Protein AF-A0A1W2TIB4-F1 (afdb_monomer)

Solvent-accessible surface area (backbone atoms only — not comparable to full-atom values): 7217 Å² total; per-residue (Å²): 139,78,91,81,83,90,83,90,80,83,78,80,79,80,81,79,81,74,79,80,71,79,83,68,85,67,73,83,74,77,71,68,73,71,71,62,66,78,63,68,37,94,60,51,22,36,84,39,67,42,69,63,28,49,34,63,82,29,15,35,29,86,82,43,33,30,22,34,57,19,61,67,34,45,76,70,78,42,59,28,21,52,59,48,47,61,81,70,25,68,34,70,89,57,34,85,69,45,39,50,43,73,42,100,87,71,46,79,39,65,37,79,80,131

Secondary structure (DSSP, 8-state):
--------------------------------THHHHTT--TTSEEEEEEGGGTEEEEEEETTS-EE---HHHHHTTS-TTSS--SEEESSGGGSTT---EE-TTS-EEPPPP-

Mean predicted aligned error: 16.01 Å

Structure (mmCIF, N/CA/C/O backbone):
data_AF-A0A1W2TIB4-F1
#
_entry.id   AF-A0A1W2TIB4-F1
#
loop_
_atom_site.group_PDB
_atom_site.id
_atom_site.type_symbol
_atom_site.label_atom_id
_atom_site.label_alt_id
_atom_site.label_comp_id
_atom_site.label_asym_id
_atom_site.label_entity_id
_atom_site.label_seq_id
_atom_site.pdbx_PDB_ins_code
_atom_site.Cartn_x
_atom_site.Cartn_y
_atom_site.Cartn_z
_atom_site.occupancy
_atom_site.B_iso_or_equiv
_atom_site.auth_seq_id
_atom_site.auth_comp_id
_atom_site.auth_asym_id
_atom_site.auth_atom_id
_atom_site.pdbx_PDB_model_num
ATOM 1 N N . MET A 1 1 ? -67.804 -23.711 -48.750 1.00 38.12 1 MET A N 1
ATOM 2 C CA . MET A 1 1 ? -67.070 -24.972 -48.469 1.00 38.12 1 MET A CA 1
ATOM 3 C C . MET A 1 1 ? -65.676 -24.578 -47.997 1.00 38.12 1 MET A C 1
ATOM 5 O O . MET A 1 1 ? -65.108 -23.728 -48.653 1.00 38.12 1 MET A O 1
ATOM 9 N N . LYS A 1 2 ? -65.056 -25.077 -46.928 1.00 41.66 2 LYS A N 1
ATOM 10 C CA . LYS A 1 2 ? -65.412 -26.001 -45.842 1.00 41.66 2 LYS A CA 1
ATOM 11 C C . LYS A 1 2 ? -64.277 -25.843 -44.802 1.00 41.66 2 LYS A C 1
ATOM 13 O O . LYS A 1 2 ? -63.125 -25.713 -45.200 1.00 41.66 2 LYS A O 1
ATOM 18 N N . LEU A 1 3 ? -64.618 -25.796 -43.514 1.00 49.31 3 LEU A N 1
ATOM 19 C CA . LEU A 1 3 ? -63.696 -25.777 -42.368 1.00 49.31 3 LEU A CA 1
ATOM 20 C C . LEU A 1 3 ? -62.804 -27.032 -42.327 1.00 49.31 3 LEU A C 1
ATOM 22 O O . LEU A 1 3 ? -63.284 -28.123 -42.637 1.00 49.31 3 LEU A O 1
ATOM 26 N N . SER A 1 4 ? -61.566 -26.901 -41.843 1.00 53.97 4 SER A N 1
ATOM 27 C CA . SER A 1 4 ? -60.734 -27.982 -41.267 1.00 53.97 4 SER A CA 1
ATOM 28 C C . SER A 1 4 ? -59.693 -27.318 -40.340 1.00 53.97 4 SER A C 1
ATOM 30 O O . SER A 1 4 ? -58.839 -26.594 -40.834 1.00 53.97 4 SER A O 1
ATOM 32 N N . ASN A 1 5 ? -59.935 -27.199 -39.026 1.00 50.81 5 ASN A N 1
ATOM 33 C CA . ASN A 1 5 ? -59.621 -28.138 -37.922 1.00 50.81 5 ASN A CA 1
ATOM 34 C C . ASN A 1 5 ? -58.115 -28.466 -37.801 1.00 50.81 5 ASN A C 1
ATOM 36 O O . ASN A 1 5 ? -57.561 -29.072 -38.707 1.00 50.81 5 ASN A O 1
ATOM 40 N N . LEU A 1 6 ? -57.429 -27.904 -36.782 1.00 54.19 6 LEU A N 1
ATOM 41 C CA . LEU A 1 6 ? -57.023 -28.528 -35.488 1.00 54.19 6 LEU A CA 1
ATOM 42 C C . LEU A 1 6 ? -55.860 -29.530 -35.686 1.00 54.19 6 LEU A C 1
ATOM 44 O O . LEU A 1 6 ? -55.967 -30.417 -36.517 1.00 54.19 6 LEU A O 1
ATOM 48 N N . ILE A 1 7 ? -54.707 -29.444 -35.008 1.00 58.41 7 ILE A N 1
ATOM 49 C CA . ILE A 1 7 ? -54.416 -29.871 -33.616 1.00 58.41 7 ILE A CA 1
ATOM 50 C C . ILE A 1 7 ? -52.983 -29.355 -33.305 1.00 58.41 7 ILE A C 1
ATOM 52 O O . ILE A 1 7 ? -52.061 -29.605 -34.072 1.00 58.41 7 ILE A O 1
ATOM 56 N N . SER A 1 8 ? -52.793 -28.420 -32.370 1.00 53.53 8 SER A N 1
ATOM 57 C CA . SER A 1 8 ? -52.361 -28.626 -30.972 1.00 53.53 8 SER A CA 1
ATOM 58 C C . SER A 1 8 ? -51.063 -29.429 -30.779 1.00 53.53 8 SER A C 1
ATOM 60 O O . SER A 1 8 ? -51.037 -30.648 -30.907 1.00 53.53 8 SER A O 1
ATOM 62 N N . SER A 1 9 ? -49.990 -28.748 -30.375 1.00 45.34 9 SER A N 1
ATOM 63 C CA . SER A 1 9 ? -48.879 -29.346 -29.623 1.00 45.34 9 SER A CA 1
ATOM 64 C C . SER A 1 9 ? -48.260 -28.265 -28.742 1.00 45.34 9 SER A C 1
ATOM 66 O O . SER A 1 9 ? -47.325 -27.571 -29.127 1.00 45.34 9 SER A O 1
ATOM 68 N N . ILE A 1 10 ? -48.851 -28.084 -27.560 1.00 60.84 10 ILE A N 1
ATOM 69 C CA 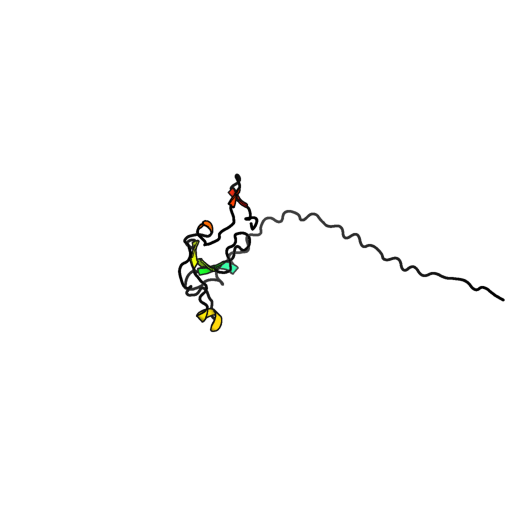. ILE A 1 10 ? -48.238 -27.348 -26.454 1.00 60.84 10 ILE A CA 1
ATOM 70 C C . ILE A 1 10 ? -47.178 -28.285 -25.875 1.00 60.84 10 ILE A C 1
ATOM 72 O O . ILE A 1 10 ? -47.508 -29.278 -25.230 1.00 60.84 10 ILE A O 1
ATOM 76 N N . ALA A 1 11 ? -45.908 -28.005 -26.156 1.00 54.62 11 ALA A N 1
ATOM 77 C CA . ALA A 1 11 ? -44.803 -28.685 -25.500 1.00 54.62 11 ALA A CA 1
ATOM 78 C C . ALA A 1 11 ? -44.773 -28.250 -24.027 1.00 54.62 11 ALA A C 1
ATOM 80 O O . ALA A 1 11 ? -44.574 -27.073 -23.723 1.00 54.62 11 ALA A O 1
ATOM 81 N N . LEU A 1 12 ? -45.013 -29.197 -23.117 1.00 51.50 12 LEU A N 1
ATOM 82 C CA . LEU A 1 12 ? -44.839 -28.997 -21.683 1.00 51.50 12 LEU A CA 1
ATOM 83 C C . LEU A 1 12 ? -43.359 -28.706 -21.396 1.00 51.50 12 LEU A C 1
ATOM 85 O O . LEU A 1 12 ? -42.510 -29.586 -21.524 1.00 51.50 12 LEU A O 1
ATOM 89 N N . LEU A 1 13 ? -43.057 -27.482 -20.968 1.00 55.88 13 LEU A N 1
ATOM 90 C CA . LEU A 1 13 ? -41.803 -27.166 -20.292 1.00 55.88 13 LEU A CA 1
ATOM 91 C C . LEU A 1 13 ? -41.881 -27.760 -18.882 1.00 55.88 13 LEU A C 1
ATOM 93 O O . LEU A 1 13 ? -42.593 -27.252 -18.017 1.00 55.88 13 LEU A O 1
ATOM 97 N N . ALA A 1 14 ? -41.182 -28.872 -18.669 1.00 54.09 14 ALA A N 1
ATOM 98 C CA . ALA A 1 14 ? -40.981 -29.440 -17.346 1.00 54.09 14 ALA A CA 1
ATOM 99 C C . ALA A 1 14 ? -40.173 -28.446 -16.495 1.00 54.09 14 ALA A C 1
ATOM 101 O O . ALA A 1 14 ? -38.984 -28.235 -16.726 1.00 54.09 14 ALA A O 1
ATOM 102 N N . ALA A 1 15 ? -40.827 -27.819 -15.518 1.00 53.38 15 ALA A N 1
ATOM 103 C CA . ALA A 1 15 ? -40.164 -27.031 -14.491 1.00 53.38 15 ALA A CA 1
ATOM 104 C C . ALA A 1 15 ? -39.398 -27.981 -13.557 1.00 53.38 15 ALA A C 1
ATOM 106 O O . ALA A 1 15 ? -39.986 -28.638 -12.697 1.00 53.38 15 ALA A O 1
ATOM 107 N N . SER A 1 16 ? -38.082 -28.079 -13.734 1.00 59.28 16 SER A N 1
ATOM 108 C CA . SER A 1 16 ? -37.201 -28.725 -12.765 1.00 59.28 16 SER A CA 1
ATOM 109 C C . SER A 1 16 ? -37.080 -27.825 -11.535 1.00 59.28 16 SER A C 1
ATOM 111 O O . SER A 1 16 ? -36.290 -26.881 -11.516 1.00 59.28 16 SER A O 1
ATOM 113 N N . VAL A 1 17 ? -37.875 -28.107 -10.503 1.00 58.78 17 VAL A N 1
ATOM 114 C CA . VAL A 1 17 ? -37.645 -27.605 -9.144 1.00 58.78 17 VAL A CA 1
ATOM 115 C C . VAL A 1 17 ? -36.348 -28.221 -8.619 1.00 58.78 17 VAL A C 1
ATOM 117 O O . VAL A 1 17 ? -36.328 -29.325 -8.077 1.00 58.78 17 VAL A O 1
ATOM 120 N N . GLY A 1 18 ? -35.236 -27.519 -8.838 1.00 51.12 18 GLY A N 1
ATOM 121 C CA . GLY A 1 18 ? -33.986 -27.791 -8.144 1.00 51.12 18 GLY A CA 1
ATOM 122 C C . GLY A 1 18 ? -34.197 -27.526 -6.659 1.00 51.12 18 GLY A C 1
ATOM 123 O O . GLY A 1 18 ? -34.433 -26.389 -6.256 1.00 51.12 18 GLY A O 1
ATOM 124 N N . GLN A 1 19 ? -34.162 -28.583 -5.851 1.00 49.94 19 GLN A N 1
ATOM 125 C CA . GLN A 1 19 ? -34.120 -28.472 -4.400 1.00 49.94 19 GLN A CA 1
ATOM 126 C C . GLN A 1 19 ? -32.811 -27.768 -4.033 1.00 49.94 19 GLN A C 1
ATOM 128 O O . GLN A 1 19 ? -31.731 -28.335 -4.189 1.00 49.94 19 GLN A O 1
ATOM 133 N N . ALA A 1 20 ? -32.897 -26.512 -3.599 1.00 54.62 20 ALA A N 1
ATOM 134 C CA . ALA A 1 20 ? -31.780 -25.846 -2.953 1.00 54.62 20 ALA A CA 1
ATOM 135 C C . ALA A 1 20 ? -31.571 -26.527 -1.596 1.00 54.62 20 ALA A C 1
ATOM 137 O O . ALA A 1 20 ? -32.339 -26.314 -0.657 1.00 54.62 20 ALA A O 1
ATOM 138 N N . SER A 1 21 ? -30.566 -27.396 -1.511 1.00 60.47 21 SER A N 1
ATOM 139 C CA . SER A 1 21 ? -30.085 -27.897 -0.228 1.00 60.47 21 SER A CA 1
ATOM 140 C C . SER A 1 21 ? -29.643 -26.705 0.626 1.00 60.47 21 SER A C 1
ATOM 142 O O . SER A 1 21 ? -28.983 -25.805 0.095 1.00 60.47 21 SER A O 1
ATOM 144 N N . PRO A 1 22 ? -29.967 -26.662 1.931 1.00 56.19 22 PRO A N 1
ATOM 145 C CA . PRO A 1 22 ? -29.369 -25.672 2.810 1.00 56.19 22 PRO A CA 1
ATOM 146 C C . PRO A 1 22 ? -27.850 -25.848 2.751 1.00 56.19 22 PRO A C 1
ATOM 148 O O . PRO A 1 22 ? -27.348 -26.969 2.867 1.00 56.19 22 PRO A O 1
ATOM 151 N N . VAL A 1 23 ? -27.127 -24.744 2.541 1.00 50.03 23 VAL A N 1
ATOM 152 C CA . VAL A 1 23 ? -25.681 -24.683 2.760 1.00 50.03 23 VAL A CA 1
ATOM 153 C C . VAL A 1 23 ? -25.473 -25.059 4.221 1.00 50.03 23 VAL A C 1
ATOM 155 O O . VAL A 1 23 ? -25.705 -24.259 5.123 1.00 50.03 23 VAL A O 1
ATOM 158 N N . ALA A 1 24 ? -25.130 -26.323 4.457 1.00 47.50 24 ALA A N 1
ATOM 159 C CA . ALA A 1 24 ? -24.597 -26.749 5.731 1.00 47.50 24 ALA A CA 1
ATOM 160 C C . ALA A 1 24 ? -23.380 -25.864 5.991 1.00 47.50 24 ALA A C 1
ATOM 162 O O . ALA A 1 24 ? -22.529 -25.734 5.109 1.00 47.50 24 ALA A O 1
ATOM 163 N N . ASN A 1 25 ? -23.337 -25.232 7.163 1.00 54.25 25 ASN A N 1
ATOM 164 C CA . ASN A 1 25 ? -22.170 -24.525 7.665 1.00 54.25 25 ASN A CA 1
ATOM 165 C C . ASN A 1 25 ? -20.962 -25.461 7.554 1.00 54.25 25 ASN A C 1
ATOM 167 O O . ASN A 1 25 ? -20.738 -26.301 8.426 1.00 54.25 25 ASN A O 1
ATOM 171 N N . ALA A 1 26 ? -20.212 -25.343 6.460 1.00 49.00 26 ALA A N 1
ATOM 172 C CA . ALA A 1 26 ? -18.903 -25.938 6.370 1.00 49.00 26 ALA A CA 1
ATOM 173 C C . ALA A 1 26 ? -18.069 -25.223 7.439 1.00 49.00 26 ALA A C 1
ATOM 175 O O . ALA A 1 26 ? -18.064 -23.985 7.458 1.00 49.00 26 ALA A O 1
ATOM 176 N N . PRO A 1 27 ? -17.420 -25.944 8.370 1.00 46.84 27 PRO A N 1
ATOM 177 C CA . PRO A 1 27 ? -16.392 -25.314 9.179 1.00 46.84 27 PRO A CA 1
ATOM 178 C C . PRO A 1 27 ? -15.428 -24.648 8.200 1.00 46.84 27 PRO A C 1
ATOM 180 O O . PRO A 1 27 ? -15.076 -25.273 7.201 1.00 46.84 27 PRO A O 1
ATOM 183 N N . SER A 1 28 ? -15.079 -23.378 8.437 1.00 51.91 28 SER A N 1
ATOM 184 C CA . SER A 1 28 ? -14.021 -22.695 7.696 1.00 51.91 28 SER A CA 1
ATOM 185 C C . SER A 1 28 ? -12.826 -23.633 7.635 1.00 51.91 28 SER A C 1
ATOM 187 O O . SER A 1 28 ? -12.112 -23.793 8.626 1.00 51.91 28 SER A O 1
ATOM 189 N N . GLU A 1 29 ? -12.651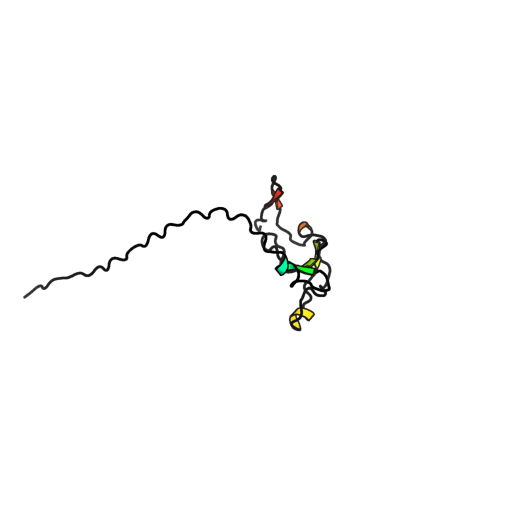 -24.308 6.501 1.00 46.50 29 GLU A N 1
ATOM 190 C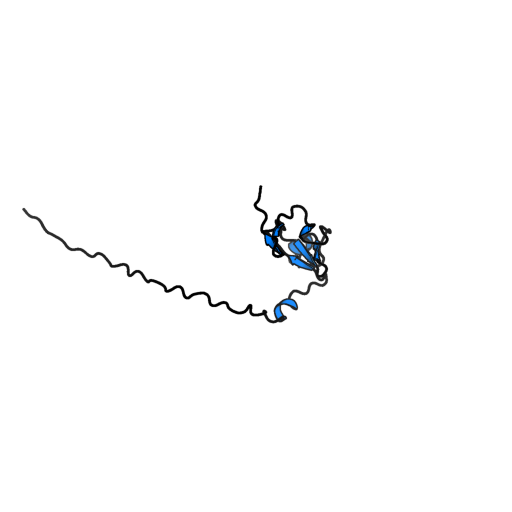 CA . GLU A 1 29 ? -11.466 -25.096 6.260 1.00 46.50 29 GLU A CA 1
ATOM 191 C C . GLU A 1 29 ? -10.343 -24.074 6.230 1.00 46.50 29 GLU A C 1
ATOM 193 O O . GLU A 1 29 ? -10.265 -23.220 5.345 1.00 46.50 29 GLU A O 1
ATOM 198 N N . VAL A 1 30 ? -9.536 -24.094 7.288 1.00 54.53 30 VAL A N 1
ATOM 199 C CA . VAL A 1 30 ? -8.256 -23.410 7.334 1.00 54.53 30 VAL A CA 1
ATOM 200 C C . VAL A 1 30 ? -7.474 -23.980 6.159 1.00 54.53 30 VAL A C 1
ATOM 202 O O . VAL A 1 30 ? -6.928 -25.080 6.253 1.00 54.53 30 VAL A O 1
ATOM 205 N N . LEU A 1 31 ? -7.499 -23.263 5.031 1.00 53.56 31 LEU A N 1
ATOM 206 C CA . LEU A 1 31 ? -6.663 -23.540 3.872 1.00 53.56 31 LEU A CA 1
ATOM 207 C C . LEU A 1 31 ? -5.254 -23.825 4.405 1.00 53.56 31 LEU A C 1
ATOM 209 O O . LEU A 1 31 ? -4.726 -23.016 5.178 1.00 53.56 31 LEU A O 1
ATOM 213 N N . PRO A 1 32 ? -4.665 -24.991 4.085 1.00 44.97 32 PRO A N 1
ATOM 214 C CA . PRO A 1 32 ? -3.371 -25.356 4.625 1.00 44.97 32 PRO A CA 1
ATOM 215 C C . PRO A 1 32 ? -2.382 -24.251 4.259 1.00 44.97 32 PRO A C 1
ATOM 217 O O . PRO A 1 32 ? -2.350 -23.804 3.113 1.00 44.97 32 PRO A O 1
ATOM 220 N N . ALA A 1 33 ? -1.574 -23.825 5.232 1.00 55.00 33 ALA A N 1
ATOM 221 C CA . ALA A 1 33 ? -0.640 -22.692 5.182 1.00 55.00 33 ALA A CA 1
ATOM 222 C C . ALA A 1 33 ? 0.392 -22.708 4.026 1.00 55.00 33 ALA A C 1
ATOM 224 O O . ALA A 1 33 ? 1.266 -21.851 3.959 1.00 55.00 33 ALA A O 1
ATOM 225 N N . ARG A 1 34 ? 0.298 -23.662 3.098 1.00 47.12 34 ARG A N 1
ATOM 226 C CA . ARG A 1 34 ? 1.174 -23.829 1.940 1.00 47.12 34 ARG A CA 1
ATOM 227 C C . ARG A 1 34 ? 0.964 -22.759 0.862 1.00 47.12 34 ARG A C 1
ATOM 229 O O . ARG A 1 34 ? 1.896 -22.496 0.122 1.00 47.12 34 ARG A O 1
ATOM 236 N N . GLU A 1 35 ? -0.193 -22.091 0.813 1.00 48.59 35 GLU A N 1
ATOM 237 C CA . GLU A 1 35 ? -0.427 -20.966 -0.120 1.00 48.59 35 GLU A CA 1
ATOM 238 C C . GLU A 1 35 ? 0.189 -19.631 0.368 1.00 48.59 35 GLU A C 1
ATOM 240 O O . GLU A 1 35 ? 0.288 -18.666 -0.388 1.00 48.59 35 GLU A O 1
ATOM 245 N N . LEU A 1 36 ? 0.612 -19.548 1.637 1.00 51.56 36 LEU A N 1
ATOM 246 C CA . LEU A 1 36 ? 1.241 -18.348 2.214 1.00 51.56 36 LEU A CA 1
ATOM 247 C C . LEU A 1 36 ? 2.751 -18.277 1.945 1.00 51.56 36 LEU A C 1
ATOM 249 O O . LEU A 1 36 ? 3.325 -17.189 1.951 1.00 51.56 36 LEU A O 1
ATOM 253 N N . GLU A 1 37 ? 3.396 -19.416 1.700 1.00 48.34 37 GLU A N 1
ATOM 254 C CA . GLU A 1 37 ? 4.842 -19.492 1.456 1.00 48.34 37 GLU A CA 1
ATOM 255 C C . GLU A 1 37 ? 5.2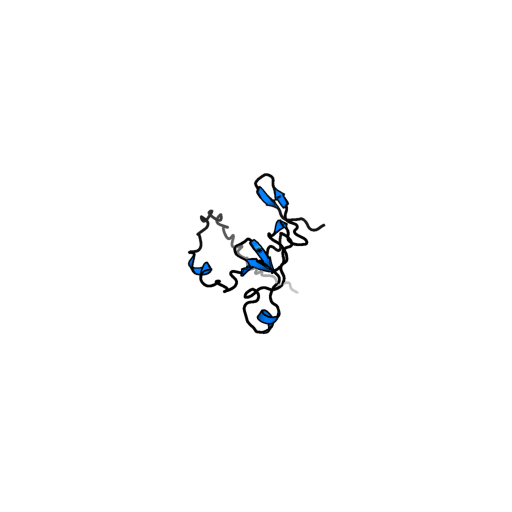03 -19.127 0.004 1.00 48.34 37 GLU A C 1
ATOM 257 O O . GLU A 1 37 ? 6.286 -18.622 -0.263 1.00 48.34 37 GLU A O 1
ATOM 262 N N . GLU A 1 38 ? 4.272 -19.282 -0.940 1.00 50.59 38 GLU A N 1
ATOM 263 C CA . GLU A 1 38 ? 4.488 -18.936 -2.355 1.00 50.59 38 GLU A CA 1
ATOM 264 C C . GLU A 1 38 ? 4.301 -17.435 -2.652 1.00 50.59 38 GLU A C 1
ATOM 266 O O . GLU A 1 38 ? 4.752 -16.934 -3.678 1.00 50.59 38 GLU A O 1
ATOM 271 N N . ARG A 1 39 ? 3.678 -16.687 -1.729 1.00 55.19 39 ARG A N 1
ATOM 272 C CA . ARG A 1 39 ? 3.478 -15.226 -1.815 1.00 55.19 39 ARG A CA 1
ATOM 273 C C . ARG A 1 39 ? 4.577 -14.420 -1.108 1.00 55.19 39 ARG A C 1
ATOM 275 O O . ARG A 1 39 ? 4.386 -13.254 -0.771 1.00 55.19 39 ARG A O 1
ATOM 282 N N . GLN A 1 40 ? 5.714 -15.040 -0.805 1.00 62.81 40 GLN A N 1
ATOM 283 C CA . GLN A 1 40 ? 6.803 -14.375 -0.091 1.00 62.81 40 GLN A CA 1
ATOM 284 C C . GLN A 1 40 ? 7.513 -13.391 -1.036 1.00 62.81 40 GLN A C 1
ATOM 286 O O . GLN A 1 40 ? 8.314 -13.785 -1.879 1.00 62.81 40 GLN A O 1
ATOM 291 N N . THR A 1 41 ? 7.220 -12.100 -0.899 1.00 82.50 41 THR A N 1
ATOM 292 C CA . THR A 1 41 ? 8.037 -11.018 -1.463 1.00 82.50 41 THR A CA 1
ATOM 293 C C . THR A 1 41 ? 9.231 -10.745 -0.554 1.00 82.50 41 THR A C 1
ATOM 295 O O . THR A 1 41 ? 9.117 -10.863 0.670 1.00 82.50 41 THR A O 1
ATOM 298 N N . ALA A 1 42 ? 10.373 -10.338 -1.113 1.00 85.56 42 ALA A N 1
ATOM 299 C CA . ALA A 1 42 ? 11.541 -9.974 -0.306 1.00 85.56 42 ALA A CA 1
ATOM 300 C C . ALA A 1 42 ? 11.248 -8.764 0.604 1.00 85.56 42 ALA A C 1
ATOM 302 O O . ALA A 1 42 ? 11.803 -8.651 1.697 1.00 85.56 42 ALA A O 1
ATOM 303 N N . SER A 1 43 ? 10.337 -7.884 0.180 1.00 86.88 43 SER A N 1
ATOM 304 C CA . SER A 1 43 ? 9.831 -6.757 0.969 1.00 86.88 43 SER A CA 1
ATOM 305 C C . SER A 1 43 ? 8.941 -7.149 2.158 1.00 86.88 43 SER A C 1
ATOM 307 O O . SER A 1 43 ? 8.720 -6.322 3.044 1.00 86.88 43 SER A O 1
ATOM 309 N N . GLY A 1 44 ? 8.391 -8.369 2.184 1.00 91.88 44 GLY A N 1
ATOM 310 C CA . GLY A 1 44 ? 7.367 -8.773 3.153 1.00 91.88 44 GLY A CA 1
ATOM 311 C C . GLY A 1 44 ? 6.019 -8.059 2.964 1.00 91.88 44 GLY A C 1
ATOM 312 O O . GLY A 1 44 ? 5.190 -8.054 3.881 1.00 91.88 44 GLY A O 1
ATOM 313 N N . CYS A 1 45 ? 5.802 -7.441 1.798 1.00 94.56 45 CYS A N 1
ATOM 314 C CA . CYS A 1 45 ? 4.596 -6.701 1.440 1.00 94.56 45 CYS A CA 1
ATOM 315 C C . CYS A 1 45 ? 3.859 -7.368 0.280 1.00 94.56 45 CYS A C 1
ATOM 317 O O . CYS A 1 45 ? 4.455 -7.732 -0.734 1.00 94.56 45 CYS A O 1
ATOM 319 N N . ASN A 1 46 ? 2.543 -7.485 0.415 1.00 95.75 46 ASN A N 1
ATOM 320 C CA . ASN A 1 46 ? 1.669 -8.155 -0.540 1.00 95.75 46 ASN A CA 1
ATOM 321 C C . ASN A 1 46 ? 0.583 -7.213 -1.049 1.00 95.75 46 ASN A C 1
ATOM 323 O O . ASN A 1 46 ? 0.297 -6.185 -0.432 1.00 95.75 46 ASN A O 1
ATOM 327 N N . TYR A 1 47 ? -0.040 -7.580 -2.166 1.00 96.69 47 TYR A N 1
ATOM 328 C CA . TYR A 1 47 ? -1.237 -6.890 -2.627 1.00 96.69 47 TYR A CA 1
ATOM 329 C C . TYR A 1 47 ? -2.361 -7.037 -1.601 1.00 96.69 47 TYR A C 1
ATOM 331 O O . TYR A 1 47 ? -2.662 -8.138 -1.140 1.00 96.69 47 TYR A O 1
ATOM 339 N N . PHE A 1 48 ? -3.004 -5.922 -1.284 1.00 95.81 48 PHE A N 1
ATOM 340 C CA . PHE A 1 48 ? -4.180 -5.860 -0.430 1.00 95.81 48 PHE A CA 1
ATOM 341 C C . PHE A 1 48 ? -5.210 -4.922 -1.053 1.00 95.81 48 PHE A C 1
ATOM 343 O O . PHE A 1 48 ? -4.850 -3.909 -1.649 1.00 95.81 48 PHE A O 1
ATOM 350 N N . ALA A 1 49 ? -6.489 -5.246 -0.896 1.00 94.75 49 ALA A N 1
ATOM 351 C CA . ALA A 1 49 ? -7.587 -4.355 -1.233 1.00 94.75 49 ALA A CA 1
ATOM 352 C C . ALA A 1 49 ? -8.742 -4.586 -0.258 1.00 94.75 49 ALA A C 1
ATOM 354 O O . ALA A 1 49 ? -9.095 -5.728 0.041 1.00 94.75 49 ALA A O 1
ATOM 355 N N . ALA A 1 50 ? -9.368 -3.501 0.187 1.00 92.50 50 ALA A N 1
ATOM 356 C CA . ALA A 1 50 ? -10.631 -3.542 0.910 1.00 92.50 50 ALA A CA 1
ATOM 357 C C . ALA A 1 50 ? -11.590 -2.556 0.235 1.00 92.50 50 ALA A C 1
ATOM 359 O O . ALA A 1 50 ? -11.828 -1.468 0.764 1.00 92.50 50 ALA A O 1
ATOM 360 N N . PRO A 1 51 ? -12.135 -2.906 -0.949 1.00 89.06 51 PRO A N 1
ATOM 361 C CA . PRO A 1 51 ? -12.949 -1.984 -1.739 1.00 89.06 51 PRO A CA 1
ATOM 362 C C . PRO A 1 51 ? -14.196 -1.522 -0.981 1.00 89.06 51 PRO A C 1
ATOM 364 O O . PRO A 1 51 ? -14.586 -0.368 -1.097 1.00 89.06 51 PRO A O 1
ATOM 367 N N . ARG A 1 52 ? -14.760 -2.376 -0.116 1.00 87.56 52 ARG A N 1
ATOM 368 C CA . ARG A 1 52 ? -15.896 -2.015 0.749 1.00 87.56 52 ARG A CA 1
ATOM 369 C C . ARG A 1 52 ? -15.543 -1.060 1.896 1.00 87.56 52 ARG A C 1
ATOM 371 O O . ARG A 1 52 ? -16.423 -0.510 2.544 1.00 87.56 52 ARG A O 1
ATOM 378 N N . CYS A 1 53 ? -14.250 -0.870 2.135 1.00 91.94 53 CYS A N 1
ATOM 379 C CA . CYS A 1 53 ? -13.706 0.110 3.064 1.00 91.94 53 CYS A CA 1
ATOM 380 C C . CYS A 1 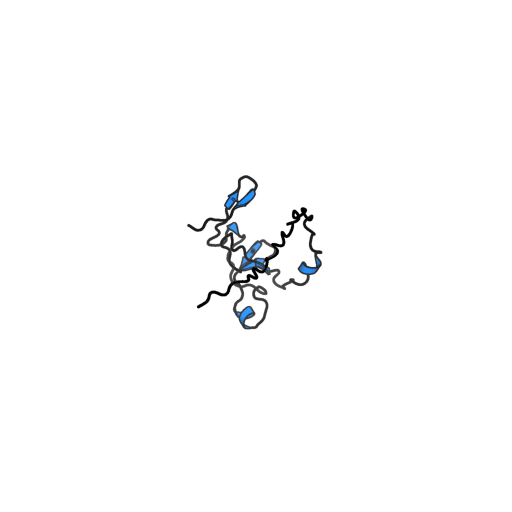53 ? -13.016 1.268 2.342 1.00 91.94 53 CYS A C 1
ATOM 382 O O . CYS A 1 53 ? -12.262 2.009 2.975 1.00 91.94 53 CYS A O 1
ATOM 384 N N . CYS A 1 54 ? -13.260 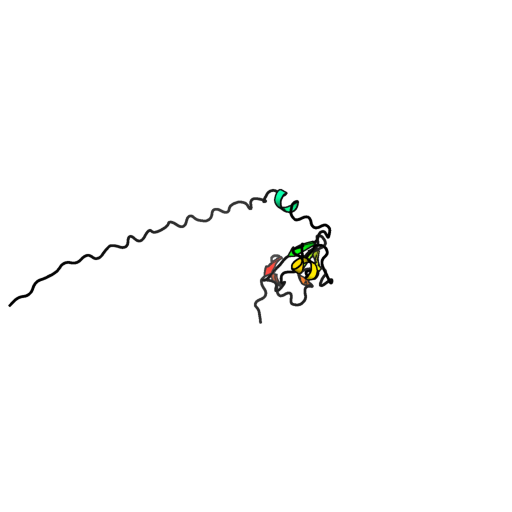1.423 1.036 1.00 94.19 54 CYS A N 1
ATOM 385 C CA . CYS A 1 54 ? -12.669 2.468 0.207 1.00 94.19 54 CYS A CA 1
ATOM 386 C C . CYS A 1 54 ? -11.128 2.431 0.195 1.00 94.19 54 CYS A C 1
ATOM 388 O O . CYS A 1 54 ? -10.470 3.440 -0.049 1.00 94.19 54 CYS A O 1
ATOM 390 N N . VAL A 1 55 ? -10.543 1.250 0.433 1.00 94.94 55 VAL A N 1
ATOM 391 C CA . VAL A 1 55 ? -9.108 1.002 0.262 1.00 94.94 55 VAL A CA 1
ATOM 392 C C . VAL A 1 55 ? -8.914 0.308 -1.091 1.00 94.94 55 VAL A C 1
ATOM 394 O O . VAL A 1 55 ? -9.347 -0.842 -1.245 1.00 94.94 55 VAL A O 1
ATOM 397 N N . PRO A 1 56 ? -8.297 0.976 -2.084 1.00 96.25 56 PRO A N 1
ATOM 398 C CA . PRO A 1 56 ? -8.022 0.395 -3.393 1.00 96.25 56 PRO A CA 1
ATOM 399 C C . PRO A 1 56 ? -6.928 -0.680 -3.291 1.00 96.25 56 PRO A C 1
ATOM 401 O O . PRO A 1 56 ? -6.474 -1.031 -2.204 1.00 96.25 56 PRO A O 1
ATOM 404 N N . THR A 1 57 ? -6.483 -1.205 -4.435 1.00 97.38 57 THR A N 1
ATOM 405 C CA . THR A 1 57 ? -5.323 -2.108 -4.447 1.00 97.38 57 THR A CA 1
ATOM 406 C C . THR A 1 57 ? -4.062 -1.345 -4.042 1.00 97.38 57 THR A C 1
ATOM 408 O O . THR A 1 57 ? -3.683 -0.369 -4.687 1.00 97.38 57 THR A O 1
ATOM 411 N N . VAL A 1 58 ? -3.419 -1.803 -2.974 1.00 97.62 58 VAL A N 1
ATOM 412 C CA . VAL A 1 58 ? -2.227 -1.216 -2.351 1.00 97.62 58 VAL A CA 1
ATOM 413 C C . VAL A 1 58 ? -1.254 -2.321 -1.945 1.00 97.62 58 VAL A C 1
ATOM 415 O O . VAL A 1 58 ? -1.593 -3.505 -1.995 1.00 97.62 58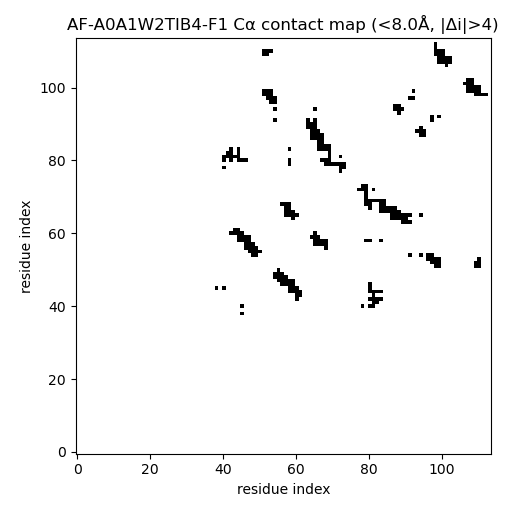 VAL A O 1
ATOM 418 N N . CYS A 1 59 ? -0.055 -1.944 -1.510 1.00 97.88 59 CYS A N 1
ATOM 419 C CA . CYS A 1 59 ? 0.863 -2.867 -0.855 1.00 97.88 59 CYS A CA 1
ATOM 420 C C . CYS A 1 59 ? 0.680 -2.794 0.657 1.00 97.88 59 CYS A C 1
ATOM 422 O O . CYS A 1 59 ? 0.905 -1.735 1.241 1.00 97.88 59 CYS A O 1
ATOM 424 N N . GLN A 1 60 ? 0.311 -3.903 1.294 1.00 97.38 60 GLN A N 1
ATOM 425 C CA . GLN A 1 60 ? 0.259 -4.015 2.750 1.00 97.38 60 GLN A CA 1
ATOM 426 C C . GLN A 1 60 ? 1.330 -4.985 3.243 1.00 97.38 60 GLN A C 1
ATOM 428 O O . GLN A 1 60 ? 1.448 -6.110 2.753 1.00 97.38 60 GLN A O 1
ATOM 433 N N . CYS A 1 61 ? 2.126 -4.533 4.206 1.00 95.62 61 CYS A N 1
ATOM 434 C CA . CYS A 1 61 ? 3.196 -5.322 4.805 1.00 95.62 61 CYS A CA 1
ATOM 435 C C . CYS A 1 61 ? 2.725 -6.005 6.095 1.00 95.62 61 CYS A C 1
ATOM 437 O O . CYS A 1 61 ? 1.693 -5.649 6.666 1.00 95.62 61 CYS A O 1
ATOM 439 N N . SER A 1 62 ? 3.498 -6.975 6.585 1.00 92.12 62 SER A N 1
ATOM 440 C CA . SER A 1 62 ? 3.179 -7.750 7.799 1.00 92.12 62 SER A CA 1
ATOM 441 C C . SER A 1 62 ? 2.984 -6.906 9.069 1.00 92.12 62 SER A C 1
ATOM 443 O O . SER A 1 62 ? 2.290 -7.325 9.990 1.00 92.12 62 SER A O 1
ATOM 445 N N . ASN A 1 63 ? 3.552 -5.699 9.116 1.00 92.44 63 ASN A N 1
ATOM 446 C CA . ASN A 1 63 ? 3.360 -4.729 10.198 1.00 92.44 63 ASN A CA 1
ATOM 447 C C . ASN A 1 63 ? 2.073 -3.883 10.061 1.00 92.44 63 ASN A C 1
ATOM 449 O O . ASN A 1 63 ? 1.864 -2.966 10.855 1.00 92.44 63 ASN A O 1
ATOM 453 N N . GLY A 1 64 ? 1.240 -4.148 9.050 1.00 94.19 64 GLY A N 1
ATOM 454 C CA . GLY A 1 64 ? -0.002 -3.428 8.758 1.00 94.19 64 GLY A CA 1
ATOM 455 C C . GLY A 1 64 ? 0.172 -2.126 7.972 1.00 94.19 64 GLY A C 1
ATOM 456 O O . GLY A 1 64 ? -0.828 -1.511 7.593 1.00 94.19 64 GLY A O 1
ATOM 457 N N . TRP A 1 65 ? 1.410 -1.701 7.695 1.00 97.69 65 TRP A N 1
ATOM 458 C CA . TRP A 1 65 ? 1.668 -0.465 6.960 1.00 97.69 65 TRP A CA 1
ATOM 459 C C . TRP A 1 65 ? 1.303 -0.614 5.489 1.00 97.69 65 TRP A C 1
ATOM 461 O O . TRP A 1 65 ? 1.464 -1.677 4.888 1.00 97.69 65 TRP A O 1
ATOM 471 N N . ILE A 1 66 ? 0.821 0.486 4.925 1.00 98.38 66 ILE A N 1
ATOM 472 C CA . ILE A 1 66 ? 0.279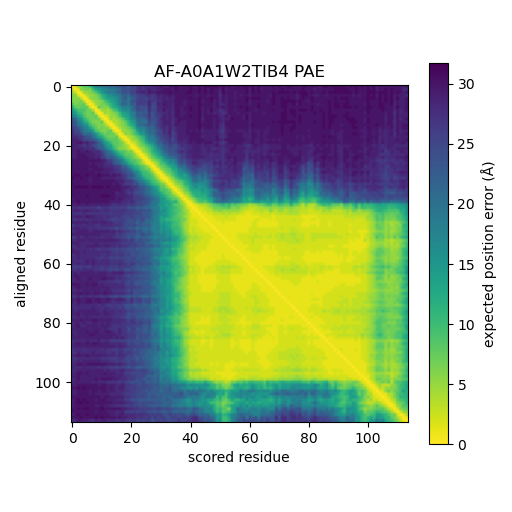 0.575 3.580 1.00 98.38 66 ILE A CA 1
ATOM 473 C C . ILE A 1 66 ? 1.183 1.470 2.746 1.00 98.38 66 ILE A C 1
ATOM 475 O O . ILE A 1 66 ? 1.523 2.583 3.155 1.00 98.38 66 ILE A O 1
ATOM 479 N N . TYR A 1 67 ? 1.525 0.989 1.561 1.00 98.44 67 TYR A N 1
ATOM 480 C CA . TYR A 1 67 ? 2.385 1.647 0.595 1.00 98.44 67 TYR A CA 1
ATOM 481 C C . TYR A 1 67 ? 1.755 1.631 -0.797 1.00 98.44 67 TYR A C 1
ATOM 483 O O . TYR A 1 67 ? 0.873 0.824 -1.108 1.00 98.44 67 TYR A O 1
ATOM 491 N N . GLN A 1 68 ? 2.237 2.523 -1.653 1.00 98.38 68 GLN A N 1
ATOM 492 C CA . GLN A 1 68 ? 1.887 2.554 -3.066 1.00 98.38 68 GLN A CA 1
ATOM 493 C C . GLN A 1 68 ? 2.419 1.314 -3.789 1.00 98.38 68 GLN A C 1
ATOM 495 O O . GLN A 1 68 ? 3.491 0.796 -3.464 1.00 98.38 68 GLN A O 1
ATOM 500 N N . LEU A 1 69 ? 1.681 0.891 -4.815 1.00 97.88 69 LEU A N 1
ATOM 501 C CA . LEU A 1 69 ? 2.189 -0.050 -5.804 1.00 97.88 69 LEU A CA 1
ATOM 502 C C . LEU A 1 69 ? 3.392 0.566 -6.522 1.00 97.88 69 LEU A C 1
ATOM 504 O O . LEU A 1 69 ? 3.346 1.724 -6.932 1.00 97.88 69 LEU A O 1
ATOM 508 N N . ASN A 1 70 ? 4.436 -0.227 -6.711 1.00 97.69 70 ASN A N 1
ATOM 509 C CA . ASN A 1 70 ? 5.552 0.083 -7.583 1.00 97.69 70 ASN A CA 1
ATOM 510 C C . ASN A 1 70 ? 5.138 -0.144 -9.040 1.00 97.69 70 ASN A C 1
ATOM 512 O O . ASN A 1 70 ? 5.147 -1.273 -9.542 1.00 97.69 70 ASN A O 1
ATOM 516 N N . GLN A 1 71 ? 4.731 0.940 -9.705 1.00 97.69 71 GLN A N 1
ATOM 517 C CA . GLN A 1 71 ? 4.253 0.882 -11.085 1.00 97.69 71 GLN A CA 1
ATOM 518 C C . GLN A 1 71 ? 5.375 0.513 -12.058 1.00 97.69 71 GLN A C 1
ATOM 520 O O . GLN A 1 71 ? 5.105 -0.164 -13.046 1.00 97.69 71 GLN A O 1
ATOM 525 N N . ASP A 1 72 ? 6.627 0.876 -11.771 1.00 97.81 72 ASP A N 1
ATOM 526 C CA . ASP A 1 72 ? 7.759 0.478 -12.611 1.00 97.81 72 ASP A CA 1
ATOM 527 C C . ASP A 1 72 ? 7.946 -1.037 -12.586 1.00 97.81 72 ASP A C 1
ATOM 529 O O . ASP A 1 72 ? 8.103 -1.652 -13.639 1.00 97.81 72 ASP A O 1
ATOM 533 N N . ASN A 1 73 ? 7.847 -1.671 -11.417 1.00 96.00 73 ASN A N 1
ATOM 534 C CA . ASN A 1 73 ? 7.874 -3.129 -11.331 1.00 96.0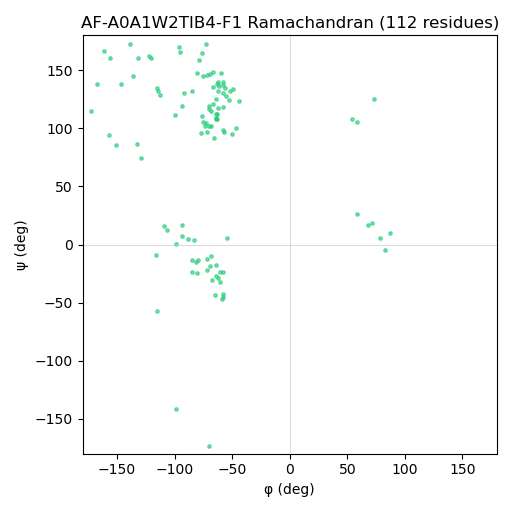0 73 ASN A CA 1
ATOM 535 C C . ASN A 1 73 ? 6.739 -3.760 -12.140 1.00 96.00 73 ASN A C 1
ATOM 537 O O . ASN A 1 73 ? 6.996 -4.657 -12.939 1.00 96.00 73 ASN A O 1
ATOM 541 N N . LEU A 1 74 ? 5.510 -3.257 -11.992 1.00 95.50 74 LEU A N 1
ATOM 542 C CA . LEU A 1 74 ? 4.360 -3.746 -12.759 1.00 95.50 74 LEU A CA 1
ATOM 543 C C . LEU A 1 74 ? 4.586 -3.624 -14.272 1.00 95.50 74 LEU A C 1
ATOM 545 O O . LEU A 1 74 ? 4.339 -4.574 -15.013 1.00 95.50 74 LEU A O 1
ATOM 549 N N . ASN A 1 75 ? 5.105 -2.482 -14.726 1.00 97.62 75 ASN A N 1
ATOM 550 C CA . ASN A 1 75 ? 5.397 -2.228 -16.137 1.00 97.62 75 ASN A CA 1
ATOM 551 C C . ASN A 1 75 ? 6.483 -3.168 -16.690 1.00 97.62 75 ASN A C 1
ATOM 553 O O . ASN A 1 75 ? 6.491 -3.457 -17.884 1.00 97.62 75 ASN A O 1
ATOM 557 N N . ASN A 1 76 ? 7.374 -3.662 -15.828 1.00 96.88 76 ASN A N 1
ATOM 558 C CA . ASN A 1 76 ? 8.426 -4.619 -16.169 1.00 96.88 76 ASN A CA 1
ATOM 559 C C . ASN A 1 76 ? 8.019 -6.090 -15.938 1.00 96.88 76 ASN A C 1
ATOM 561 O O . ASN A 1 76 ? 8.861 -6.979 -16.051 1.00 96.88 76 ASN A O 1
ATOM 565 N N . GLY A 1 77 ? 6.751 -6.368 -15.609 1.00 94.00 77 GLY A N 1
ATOM 566 C CA . GLY A 1 77 ? 6.267 -7.727 -15.331 1.00 94.00 77 GLY A CA 1
ATOM 567 C C . GLY A 1 77 ? 6.770 -8.316 -14.007 1.00 94.00 77 GLY A C 1
ATOM 568 O O . GLY A 1 77 ? 6.736 -9.531 -13.822 1.00 94.00 77 GLY A O 1
ATOM 569 N N . LEU A 1 78 ? 7.249 -7.468 -13.095 1.00 93.94 78 LEU A N 1
ATOM 570 C CA . LEU A 1 78 ? 7.695 -7.827 -11.751 1.00 93.94 78 LEU A CA 1
ATOM 571 C C . LEU A 1 78 ? 6.579 -7.602 -10.721 1.00 93.94 78 LEU A C 1
ATOM 573 O O . LEU A 1 78 ? 5.557 -6.966 -10.986 1.00 93.94 78 LEU A O 1
ATOM 577 N N . HIS A 1 79 ? 6.798 -8.092 -9.502 1.00 94.00 79 HIS A N 1
ATOM 578 C CA . HIS A 1 79 ? 5.859 -7.907 -8.403 1.00 94.00 79 HIS A CA 1
ATOM 579 C C . HIS A 1 79 ? 5.831 -6.437 -7.939 1.00 94.00 79 HIS A C 1
ATOM 581 O O . HIS A 1 79 ? 6.825 -5.880 -7.471 1.00 94.00 79 HIS A O 1
ATOM 587 N N . GLY A 1 80 ? 4.666 -5.797 -8.031 1.00 96.06 80 GLY A N 1
ATOM 588 C CA . GLY A 1 80 ? 4.456 -4.377 -7.719 1.00 96.06 80 GLY A CA 1
ATOM 589 C C . GLY A 1 80 ? 4.585 -4.016 -6.238 1.00 96.06 80 GLY A C 1
ATOM 590 O O . GLY A 1 80 ? 4.629 -2.842 -5.904 1.00 96.06 80 GLY A O 1
ATOM 591 N N . CYS A 1 81 ? 4.665 -4.995 -5.341 1.00 96.44 81 CYS A N 1
ATOM 592 C CA . CYS A 1 81 ? 4.953 -4.751 -3.925 1.00 96.44 81 CYS A CA 1
ATOM 593 C C . CYS A 1 81 ? 6.361 -5.161 -3.505 1.00 96.44 81 CYS A C 1
ATOM 595 O O . CYS A 1 81 ? 6.623 -5.217 -2.307 1.00 96.44 81 CYS A O 1
ATOM 597 N N . ASP A 1 82 ? 7.261 -5.453 -4.449 1.00 94.69 82 ASP A N 1
ATOM 598 C CA . ASP A 1 82 ? 8.607 -5.940 -4.135 1.00 94.69 82 ASP A CA 1
ATOM 599 C C . ASP A 1 82 ? 9.734 -5.221 -4.907 1.00 94.69 82 ASP A C 1
ATOM 601 O O . ASP A 1 82 ? 10.143 -5.680 -5.974 1.00 94.69 82 ASP A O 1
ATOM 605 N N . PRO A 1 83 ? 10.255 -4.086 -4.403 1.00 94.75 83 PRO A N 1
ATOM 606 C CA . PRO A 1 83 ? 9.801 -3.356 -3.219 1.00 94.75 83 PRO A CA 1
ATOM 607 C C . PRO A 1 83 ? 8.560 -2.497 -3.517 1.00 94.75 83 PRO A C 1
ATOM 609 O O . PRO A 1 83 ? 8.322 -2.142 -4.677 1.00 94.75 83 PRO A O 1
ATOM 612 N N . PRO A 1 84 ? 7.776 -2.123 -2.489 1.00 97.19 84 PRO A N 1
ATOM 613 C CA . PRO A 1 84 ? 6.706 -1.150 -2.656 1.00 97.19 84 PRO A CA 1
ATOM 614 C C . PRO A 1 84 ? 7.268 0.274 -2.827 1.00 97.19 84 PRO A C 1
ATOM 616 O O . PRO A 1 84 ? 8.467 0.517 -2.667 1.00 97.19 84 PRO A O 1
ATOM 619 N N . TRP A 1 85 ? 6.389 1.226 -3.136 1.00 97.44 85 TRP A N 1
ATOM 620 C CA . TRP A 1 85 ? 6.723 2.645 -3.301 1.00 97.44 85 TRP A CA 1
ATOM 621 C C . TRP A 1 85 ? 6.404 3.478 -2.054 1.00 97.44 85 TRP A C 1
ATOM 623 O O . TRP A 1 85 ? 6.687 3.052 -0.939 1.00 97.44 85 TRP A O 1
ATOM 633 N N . GLY A 1 86 ? 5.902 4.706 -2.221 1.00 97.62 86 GLY A N 1
ATOM 634 C CA . GLY A 1 86 ? 5.706 5.668 -1.146 1.00 97.62 86 GLY A CA 1
ATOM 635 C C . GLY A 1 86 ? 4.793 5.143 -0.042 1.00 97.62 86 GLY A C 1
ATOM 636 O O . GLY A 1 86 ? 3.781 4.494 -0.306 1.00 97.62 86 GLY A O 1
ATOM 637 N N . PHE A 1 87 ? 5.155 5.450 1.202 1.00 98.25 87 PHE A N 1
ATOM 638 C CA . PHE A 1 87 ? 4.327 5.185 2.375 1.00 98.25 87 PHE A CA 1
ATOM 639 C C . PHE A 1 87 ? 3.008 5.963 2.299 1.00 98.25 87 PHE A C 1
ATOM 641 O O . PHE A 1 87 ? 2.995 7.130 1.909 1.00 98.25 87 PHE A O 1
ATOM 648 N N . ILE A 1 88 ? 1.914 5.320 2.704 1.00 98.38 88 ILE A N 1
ATOM 649 C CA . ILE A 1 88 ? 0.570 5.905 2.730 1.00 98.38 88 ILE A CA 1
ATOM 650 C C . ILE A 1 88 ? 0.058 6.009 4.169 1.00 98.38 88 ILE A C 1
ATOM 652 O O . ILE A 1 88 ? -0.294 7.098 4.615 1.00 98.38 88 ILE A O 1
ATOM 656 N N . ALA A 1 89 ? -0.005 4.890 4.897 1.00 97.94 89 ALA A N 1
ATOM 657 C CA . ALA A 1 89 ? -0.656 4.824 6.208 1.00 97.94 89 ALA A CA 1
ATOM 658 C C . ALA A 1 89 ? -0.112 3.677 7.071 1.00 97.94 89 ALA A C 1
ATOM 660 O O . ALA A 1 89 ? 0.462 2.722 6.554 1.00 97.94 89 ALA A O 1
ATOM 661 N N . LYS A 1 90 ? -0.309 3.735 8.397 1.00 97.94 90 LYS A N 1
ATOM 662 C CA . LYS A 1 90 ? 0.110 2.649 9.310 1.00 97.94 90 LYS A CA 1
ATOM 663 C C . LYS A 1 90 ? -0.920 1.521 9.445 1.00 97.94 90 LYS A C 1
ATOM 665 O O . LYS A 1 90 ? -0.594 0.487 10.017 1.00 97.94 90 LYS A O 1
ATOM 670 N N . SER A 1 91 ? -2.149 1.739 8.981 1.00 94.88 91 SER A N 1
ATOM 671 C CA . SER A 1 91 ? -3.269 0.795 9.051 1.00 94.88 91 SER A CA 1
ATOM 672 C C . SER A 1 91 ? -4.357 1.182 8.046 1.00 94.88 91 SER A C 1
ATOM 674 O O . SER A 1 91 ? -4.377 2.314 7.559 1.00 94.88 91 SER A O 1
ATOM 676 N N . ASN A 1 92 ? -5.308 0.275 7.790 1.00 92.12 92 ASN A N 1
ATOM 677 C CA . ASN A 1 92 ? -6.460 0.546 6.917 1.00 92.12 92 ASN A CA 1
ATOM 678 C C . ASN A 1 92 ? -7.287 1.738 7.416 1.00 92.12 92 ASN A C 1
ATOM 680 O O . ASN A 1 92 ? -7.631 2.607 6.629 1.00 92.12 92 ASN A O 1
ATOM 684 N N . SER A 1 93 ? -7.523 1.836 8.728 1.00 91.81 93 SER A N 1
ATOM 685 C CA . SER A 1 93 ? -8.267 2.945 9.342 1.00 91.81 93 SER A CA 1
ATOM 686 C C . SER A 1 93 ? -7.598 4.317 9.201 1.00 91.81 93 SER A C 1
ATOM 688 O O . SER A 1 93 ? -8.255 5.339 9.369 1.00 91.81 93 SER A O 1
ATOM 690 N N . GLN A 1 94 ? -6.299 4.353 8.892 1.00 95.69 94 GLN A N 1
ATOM 691 C CA . GLN A 1 94 ? -5.546 5.577 8.610 1.00 95.69 94 GLN A CA 1
ATOM 692 C C . GLN A 1 94 ? -5.387 5.833 7.104 1.00 95.69 94 GLN A C 1
ATOM 694 O O . GLN A 1 94 ? -4.737 6.804 6.717 1.00 95.69 94 GLN A O 1
ATOM 699 N N . PHE A 1 95 ? -5.937 4.967 6.248 1.00 96.81 95 PHE A N 1
ATOM 700 C CA . PHE A 1 95 ? -5.874 5.140 4.805 1.00 96.81 95 PHE A CA 1
ATOM 701 C C . PHE A 1 95 ? -6.693 6.372 4.375 1.00 96.81 95 PHE A C 1
ATOM 703 O O . PHE A 1 95 ? -7.826 6.545 4.836 1.00 96.81 95 PHE A O 1
ATOM 710 N N . PRO A 1 96 ? -6.168 7.233 3.483 1.00 96.62 96 PRO A N 1
ATOM 711 C CA . PRO A 1 96 ? -6.922 8.370 2.966 1.00 96.62 96 PRO A CA 1
ATOM 712 C C . PRO A 1 96 ? -8.224 7.928 2.286 1.00 96.62 96 PRO A C 1
ATOM 714 O O . PRO A 1 96 ? -8.198 7.215 1.290 1.00 96.62 96 PRO A O 1
ATOM 717 N N . GLY A 1 97 ? -9.364 8.373 2.815 1.00 93.44 97 GLY A N 1
ATOM 718 C CA . GLY A 1 97 ? -10.682 8.003 2.291 1.00 93.44 97 GLY A CA 1
ATOM 719 C C . GLY A 1 97 ? -11.262 6.705 2.858 1.00 93.44 97 GLY A C 1
ATOM 720 O O . GLY A 1 97 ? -12.282 6.253 2.352 1.00 93.44 97 GLY A O 1
ATOM 721 N N . TYR A 1 98 ? -10.662 6.122 3.904 1.00 94.38 98 TYR A N 1
ATOM 722 C CA . TYR A 1 98 ? -11.222 4.956 4.593 1.00 94.38 98 TYR A CA 1
ATOM 723 C C . TYR A 1 98 ? -12.673 5.203 5.027 1.00 94.38 98 TYR A C 1
ATOM 725 O O . TYR A 1 98 ? -12.958 6.169 5.738 1.00 94.38 98 TYR A O 1
ATOM 733 N N . CYS A 1 99 ? -13.582 4.322 4.602 1.00 92.12 99 CYS A N 1
ATOM 734 C CA . CYS A 1 99 ? -15.022 4.514 4.798 1.00 92.12 99 CYS A CA 1
ATOM 735 C C . CYS A 1 99 ? -15.687 3.462 5.694 1.00 92.12 99 CYS A C 1
ATOM 737 O O . CYS A 1 99 ? -16.835 3.649 6.093 1.00 92.12 99 CYS A O 1
ATOM 739 N N . CYS A 1 100 ? -14.984 2.390 6.067 1.00 90.25 100 CYS A N 1
ATOM 740 C CA . CYS A 1 100 ? -15.532 1.414 7.008 1.00 90.25 100 CYS A CA 1
ATOM 741 C C . CYS A 1 100 ? -15.651 2.002 8.418 1.00 90.25 100 CYS A C 1
ATOM 743 O O . CYS A 1 100 ? -14.829 2.812 8.852 1.00 90.25 100 CYS A O 1
ATOM 745 N N . ARG A 1 101 ? -16.672 1.567 9.151 1.00 85.00 101 ARG A N 1
ATOM 746 C CA . ARG A 1 101 ? -16.869 1.893 10.568 1.00 85.00 101 ARG A CA 1
ATOM 747 C C . ARG A 1 101 ? -16.890 0.595 11.366 1.00 85.00 101 ARG A C 1
ATOM 749 O O . ARG A 1 101 ? -17.096 -0.474 10.805 1.00 85.00 101 ARG A O 1
ATOM 756 N N . GLU A 1 102 ? -16.656 0.676 12.663 1.00 74.38 102 GLU A N 1
ATOM 757 C CA . GLU A 1 102 ? -16.824 -0.470 13.558 1.00 74.38 102 GLU A CA 1
ATOM 758 C C . GLU A 1 102 ? -18.253 -0.445 14.114 1.00 74.38 102 GLU A C 1
ATOM 760 O O . GLU A 1 102 ? -18.732 0.601 14.559 1.00 74.38 102 GLU A O 1
ATOM 765 N N . ALA A 1 103 ? -18.956 -1.573 14.036 1.00 70.44 103 ALA A N 1
ATOM 766 C CA . ALA A 1 103 ? -20.206 -1.787 14.751 1.00 70.44 103 ALA A CA 1
ATOM 767 C C . ALA A 1 103 ? -19.933 -2.063 16.236 1.00 70.44 103 ALA A C 1
ATOM 769 O O . ALA A 1 103 ? -18.810 -2.368 16.637 1.00 70.44 103 ALA A O 1
ATOM 770 N N . GLU A 1 104 ? -20.977 -1.976 17.064 1.00 72.12 104 GLU A N 1
ATOM 771 C CA . GLU A 1 104 ? -20.882 -2.198 18.517 1.00 72.12 104 GLU A CA 1
ATOM 772 C C . GLU A 1 104 ? -20.390 -3.610 18.885 1.00 72.12 104 GLU A C 1
ATOM 774 O O . GLU A 1 104 ? -19.830 -3.809 19.960 1.00 72.12 104 GLU A O 1
ATOM 779 N N . ASP A 1 105 ? -20.560 -4.581 17.986 1.00 77.75 105 ASP A N 1
ATOM 780 C CA . ASP A 1 105 ? -20.074 -5.957 18.124 1.00 77.75 105 ASP A CA 1
ATOM 781 C C . ASP A 1 105 ? -18.637 -6.160 17.600 1.00 77.75 105 ASP A C 1
ATOM 783 O O . ASP A 1 105 ? -18.134 -7.285 17.578 1.00 77.75 105 ASP A O 1
ATOM 787 N N . GLY A 1 106 ? -17.965 -5.082 17.183 1.00 65.06 106 GLY A N 1
ATOM 788 C CA . GLY A 1 106 ? -16.611 -5.104 16.633 1.00 65.06 106 GLY A CA 1
ATOM 789 C C . GLY A 1 106 ? -16.527 -5.556 15.173 1.00 65.06 106 GLY A C 1
ATOM 790 O O . GLY A 1 106 ? -15.421 -5.712 14.652 1.00 65.06 106 GLY A O 1
ATOM 791 N N . THR A 1 107 ? -17.656 -5.770 14.490 1.00 73.12 107 THR A N 1
ATOM 792 C CA . THR A 1 107 ? -17.650 -6.055 13.049 1.00 73.12 107 THR A CA 1
ATOM 793 C C . THR A 1 107 ? -17.388 -4.784 12.241 1.00 73.12 107 THR A C 1
ATOM 795 O O . THR A 1 107 ? -17.810 -3.689 12.607 1.00 73.12 107 THR A O 1
ATOM 798 N N . LEU A 1 108 ? -16.669 -4.906 11.120 1.00 68.31 108 LEU A N 1
ATOM 799 C CA . LEU A 1 108 ? -16.505 -3.787 10.192 1.00 68.31 108 LEU A CA 1
ATOM 800 C C . LEU A 1 108 ? -17.794 -3.623 9.380 1.00 68.31 108 LEU A C 1
ATOM 802 O O . LEU A 1 108 ? -18.106 -4.458 8.532 1.00 68.31 108 LEU A O 1
ATOM 806 N N . ILE A 1 109 ? -18.524 -2.540 9.635 1.00 73.31 109 ILE A N 1
ATOM 807 C CA . ILE A 1 109 ? -19.649 -2.099 8.815 1.00 73.31 109 ILE A CA 1
ATOM 808 C C . ILE A 1 109 ? -19.139 -1.256 7.652 1.00 73.31 109 ILE A C 1
ATOM 810 O O . ILE A 1 109 ? -18.319 -0.347 7.802 1.00 73.31 109 ILE A O 1
ATOM 814 N N . GLU A 1 110 ? -19.636 -1.584 6.470 1.00 70.94 110 GLU A N 1
ATOM 815 C CA . GLU A 1 110 ? -19.290 -0.906 5.229 1.00 70.94 110 GLU A CA 1
ATOM 816 C C . GLU A 1 110 ? -19.734 0.555 5.292 1.00 70.94 110 GLU A C 1
ATOM 818 O O . GLU A 1 110 ? -20.820 0.885 5.781 1.00 70.94 110 GLU A O 1
ATOM 823 N N . GLY A 1 111 ? -18.877 1.448 4.805 1.00 59.75 111 GLY A N 1
ATOM 824 C CA . GLY A 1 111 ? -19.263 2.835 4.613 1.00 59.75 111 GLY A CA 1
ATOM 825 C C . GLY A 1 111 ? -20.246 2.929 3.465 1.00 59.75 111 GLY A C 1
ATOM 826 O O . GLY A 1 111 ? -19.880 2.640 2.332 1.00 59.75 111 GLY A O 1
ATOM 827 N N . VAL A 1 112 ? -21.478 3.357 3.739 1.00 56.62 112 VAL A N 1
ATOM 828 C CA . VAL A 1 112 ? -22.371 3.849 2.685 1.00 56.62 112 VAL A CA 1
ATOM 829 C C . VAL A 1 112 ? -21.697 5.084 2.078 1.00 56.62 112 VAL A C 1
ATOM 831 O O . VAL A 1 112 ? -21.431 6.044 2.809 1.00 56.62 112 VAL A O 1
ATOM 834 N N . GLU A 1 113 ? -21.353 5.022 0.787 1.00 51.41 113 GLU A N 1
ATOM 835 C CA . GLU A 1 113 ? -20.913 6.192 0.013 1.00 51.41 113 GLU A CA 1
ATOM 836 C C . GLU A 1 113 ? -21.911 7.351 0.230 1.00 51.41 113 GLU A C 1
ATOM 838 O O . GLU A 1 113 ? -23.120 7.100 0.209 1.00 51.41 113 GLU A O 1
ATOM 843 N N . PRO A 1 114 ? -21.443 8.587 0.496 1.00 54.56 114 PRO A N 1
ATOM 844 C CA . PRO A 1 114 ? -22.318 9.752 0.613 1.00 54.56 114 PRO A CA 1
ATOM 845 C C . PRO A 1 114 ? -22.986 10.140 -0.712 1.00 54.56 114 PRO A C 1
ATOM 847 O O . PRO A 1 114 ? -22.356 9.966 -1.779 1.00 54.56 114 PRO A O 1
#

Radius of gyration: 26.81 Å; Cα contacts (8 Å, |Δi|>4): 150; chains: 1; bounding box: 79×40×67 Å

pLDDT: mean 76.57, std 20.51, range [38.12, 98.44]

Foldseek 3Di:
DDDDDDDDDDDDDPPPPDPPDPPDPDPPPPPPCPVVVVQDAPQQWDWDADVLQVRHTFTAHPQQWTAHFQVVCVVVVHGRVNPGHGTAGRHLVSHVSGQWDADPVRDTDGHDDD

Nearest PDB structures (foldseek):
  5nan-assembly2_E  TM=2.373E-01  e=4.864E+00  Homo sapiens

Sequence (114 aa):
MKLSNLISSIALLAASVGQASPVANAPSEVLPARELEERQTASGCNYFAAPRCCVPTVCQCSNGWIYQLNQDNLNNGLHGCDPPWGFIAKSNSQFPGYCCREAEDGTLIEGVEP

Organism: Rosellinia necatrix (NCBI:txid77044)